Protein AF-A0A8I2YJN4-F1 (afdb_monomer_lite)

Foldseek 3Di:
DDPDPPDPDPAQDPDPVPVVSVCQVPNDDLVCPCVVPVFDQQARFDKDFPDVVVQQVVWDDPDPLDQKTKDFDKQFQQFAEDEDAGGDHPHQADPPPGAWHWHDDDHPDPGIMITGNDRPRIHGDDMDMDGDDRDDPPPVVVVVVVVVPDDDDD

Secondary structure (DSSP, 8-state):
----------S----TT-HHHHHHHH---GGGTTSS-S--TTSSSEEE-S-HHHHHTT---SSTT--EEEEEEEEE---SEEEE-S--TT-SSPPTT-SEEEEPSSSS-SS-EEEE-SGGGEEEEEEEEEEPPPPP---HHHHHHHHTTS----

pLDDT: mean 87.49, std 14.01, range [36.78, 98.5]

Structure (mmCIF, N/CA/C/O backbone):
data_AF-A0A8I2YJN4-F1
#
_entry.id   AF-A0A8I2YJN4-F1
#
loop_
_atom_site.group_PDB
_atom_site.id
_atom_site.type_symbol
_atom_site.label_atom_id
_atom_site.label_alt_id
_atom_site.label_comp_id
_atom_site.label_asym_id
_atom_site.label_entity_id
_atom_site.label_seq_id
_atom_site.pdbx_PDB_ins_code
_atom_site.Cartn_x
_atom_site.Cartn_y
_atom_site.Cartn_z
_atom_site.occupancy
_atom_site.B_iso_or_equiv
_atom_site.auth_seq_id
_atom_site.auth_comp_id
_atom_site.auth_asym_id
_atom_site.auth_atom_id
_atom_site.pdbx_PDB_model_num
ATOM 1 N N . MET A 1 1 ? 0.921 -16.199 30.191 1.00 36.78 1 MET A N 1
ATOM 2 C CA . MET A 1 1 ? -0.024 -15.055 30.135 1.00 36.78 1 MET A CA 1
ATOM 3 C C . MET A 1 1 ? -1.193 -15.421 29.229 1.00 36.78 1 MET A C 1
ATOM 5 O O . MET A 1 1 ? -0.933 -15.746 28.078 1.00 36.78 1 MET A O 1
ATOM 9 N N . PRO A 1 2 ? -2.455 -15.402 29.685 1.00 37.19 2 PRO A N 1
ATOM 10 C CA . PRO A 1 2 ? -3.572 -15.683 28.796 1.00 37.19 2 PRO A CA 1
ATOM 11 C C . PRO A 1 2 ? -3.833 -14.456 27.916 1.00 37.19 2 PRO A C 1
ATOM 13 O O . PRO A 1 2 ? -4.116 -13.367 28.421 1.00 37.19 2 PRO A O 1
ATOM 16 N N . ILE A 1 3 ? -3.749 -14.636 26.598 1.00 46.56 3 ILE A N 1
ATOM 17 C CA . ILE A 1 3 ? -4.204 -13.661 25.604 1.00 46.56 3 ILE A CA 1
ATOM 18 C C . ILE A 1 3 ? -5.723 -13.534 25.780 1.00 46.56 3 ILE A C 1
ATOM 20 O O . ILE A 1 3 ? -6.504 -14.320 25.245 1.00 46.56 3 ILE A O 1
ATOM 24 N N . ARG A 1 4 ? -6.172 -12.578 26.599 1.00 48.31 4 ARG A N 1
ATOM 25 C CA . ARG A 1 4 ? -7.597 -12.241 26.682 1.00 48.31 4 ARG A CA 1
ATOM 26 C C . ARG A 1 4 ? -8.012 -11.722 25.305 1.00 48.31 4 ARG A C 1
ATOM 28 O O . ARG A 1 4 ? -7.450 -10.735 24.842 1.00 48.31 4 ARG A O 1
ATOM 35 N N . ARG A 1 5 ? -8.965 -12.397 24.651 1.00 49.91 5 ARG A N 1
ATOM 36 C CA . ARG A 1 5 ? -9.507 -12.026 23.331 1.00 49.91 5 ARG A CA 1
ATOM 37 C C . ARG A 1 5 ? -9.981 -10.567 23.342 1.00 49.91 5 ARG A C 1
ATOM 39 O O . ARG A 1 5 ? -11.059 -10.269 23.846 1.00 49.91 5 ARG A O 1
ATOM 46 N N . VAL A 1 6 ? -9.164 -9.671 22.788 1.00 56.00 6 VAL A N 1
ATOM 47 C CA . VAL A 1 6 ? -9.513 -8.261 22.528 1.00 56.00 6 VAL A CA 1
ATOM 48 C C . VAL A 1 6 ? -10.493 -8.164 21.352 1.00 56.00 6 VAL A C 1
ATOM 50 O O . VAL A 1 6 ? -11.324 -7.264 21.296 1.00 56.00 6 VAL A O 1
ATOM 53 N N . ILE A 1 7 ? -10.459 -9.142 20.445 1.00 58.19 7 ILE A N 1
ATOM 54 C CA . ILE A 1 7 ? -11.282 -9.165 19.241 1.00 58.19 7 ILE A CA 1
ATOM 55 C C . ILE A 1 7 ? -12.639 -9.808 19.562 1.00 58.19 7 ILE A C 1
ATOM 57 O O . ILE A 1 7 ? -12.735 -11.018 19.778 1.00 58.19 7 ILE A O 1
ATOM 61 N N . ARG A 1 8 ? -13.698 -8.990 19.604 1.00 63.25 8 ARG A N 1
ATOM 62 C CA . ARG A 1 8 ? -15.089 -9.472 19.717 1.00 63.25 8 ARG A CA 1
ATOM 63 C C . ARG A 1 8 ? -15.656 -9.958 18.380 1.00 63.25 8 ARG A C 1
ATOM 65 O O . ARG A 1 8 ? -16.542 -10.807 18.379 1.00 63.25 8 ARG A O 1
ATOM 72 N N . GLN A 1 9 ? -15.133 -9.458 17.264 1.00 64.06 9 GLN A N 1
ATOM 73 C CA . GLN A 1 9 ? -15.622 -9.763 15.924 1.00 64.06 9 GLN A CA 1
ATOM 74 C C . GLN A 1 9 ? -14.872 -10.952 15.313 1.00 64.06 9 GLN A C 1
ATOM 76 O O . GLN A 1 9 ? -13.682 -10.869 15.035 1.00 64.06 9 GLN A O 1
ATOM 81 N N . ARG A 1 10 ? -15.569 -12.081 15.139 1.00 71.00 10 ARG A N 1
ATOM 82 C CA . ARG A 1 10 ? -14.978 -13.328 14.615 1.00 71.00 10 ARG A CA 1
ATOM 83 C C . ARG A 1 10 ? -15.035 -13.452 13.090 1.00 71.00 10 ARG A C 1
ATOM 85 O O . ARG A 1 10 ? -14.330 -14.294 12.551 1.00 71.00 10 ARG A O 1
ATOM 92 N N . ALA A 1 11 ? -15.852 -12.638 12.425 1.00 85.12 11 ALA A N 1
ATOM 93 C CA . ALA A 1 11 ? -16.031 -12.639 10.976 1.00 85.12 11 ALA A CA 1
ATOM 94 C C . ALA A 1 11 ? -15.998 -11.201 10.424 1.00 85.12 11 ALA A C 1
ATOM 96 O O . ALA A 1 11 ? -16.406 -10.277 11.143 1.00 85.12 11 ALA A O 1
ATOM 97 N N . PRO A 1 12 ? -15.534 -10.994 9.177 1.00 90.88 12 PRO A N 1
ATOM 98 C CA . PRO A 1 12 ? -15.636 -9.702 8.499 1.00 90.88 12 PRO A CA 1
ATOM 99 C C . PRO A 1 12 ? -17.081 -9.181 8.509 1.00 90.88 12 PRO A C 1
ATOM 101 O O . PRO A 1 12 ? -18.018 -9.970 8.427 1.00 90.88 12 PRO A O 1
ATOM 104 N N . CYS A 1 13 ? -17.274 -7.867 8.635 1.00 91.94 13 CYS A N 1
ATOM 105 C CA . CYS A 1 13 ? -18.593 -7.259 8.430 1.00 91.94 13 CYS A CA 1
ATOM 106 C C . CYS A 1 13 ? -18.923 -7.128 6.936 1.00 91.94 13 CYS A C 1
ATOM 108 O O . CYS A 1 13 ? -18.034 -7.188 6.084 1.00 91.94 13 CYS A O 1
ATOM 110 N N . ASP A 1 14 ? -20.195 -6.866 6.633 1.00 92.75 14 ASP A N 1
ATOM 111 C CA . ASP A 1 14 ? -20.677 -6.688 5.260 1.00 92.75 14 ASP A CA 1
ATOM 112 C C . ASP A 1 14 ? -20.671 -5.238 4.761 1.00 92.75 14 ASP A C 1
ATOM 114 O O . ASP A 1 14 ? -20.997 -4.990 3.601 1.00 92.75 14 ASP A O 1
ATOM 118 N N . LEU A 1 15 ? -20.246 -4.284 5.596 1.00 92.50 15 LEU A N 1
ATOM 119 C CA . LEU A 1 15 ? -20.143 -2.875 5.214 1.00 92.50 15 LEU A CA 1
ATOM 120 C C . LEU A 1 15 ? -19.094 -2.697 4.112 1.00 92.50 15 LEU A C 1
ATOM 122 O O . LEU A 1 15 ? -17.932 -3.075 4.280 1.00 92.50 15 LEU A O 1
ATOM 126 N N . LYS A 1 16 ? -19.492 -2.085 2.993 1.00 90.56 16 LYS A N 1
ATOM 127 C CA . LYS A 1 16 ? -18.616 -1.875 1.828 1.00 90.56 16 LYS A CA 1
ATOM 128 C C . LYS A 1 16 ? -17.510 -0.862 2.126 1.00 90.56 16 LYS A C 1
ATOM 130 O O . LYS A 1 16 ? -16.404 -0.975 1.602 1.00 90.56 16 LYS A O 1
ATOM 135 N N . GLU A 1 17 ? -17.804 0.079 3.012 1.00 91.19 17 GLU A N 1
ATOM 136 C CA . GLU A 1 17 ? -16.925 1.135 3.504 1.00 91.19 17 GLU A CA 1
ATOM 137 C C . GLU A 1 17 ? -15.852 0.586 4.458 1.00 91.19 17 GLU A C 1
ATOM 139 O O . GLU A 1 17 ? -14.842 1.240 4.715 1.00 91.19 17 GLU A O 1
ATOM 144 N N . CYS A 1 18 ? -16.026 -0.635 4.983 1.00 92.94 18 CYS A N 1
ATOM 145 C CA . CYS A 1 18 ? -15.025 -1.275 5.827 1.00 92.94 18 CYS A CA 1
ATOM 146 C C . CYS A 1 18 ? -13.942 -1.942 4.970 1.00 92.94 18 CYS A C 1
ATOM 148 O O . CYS A 1 18 ? -13.955 -3.154 4.749 1.00 92.94 18 CYS A O 1
ATOM 150 N N . TYR A 1 19 ? -12.962 -1.155 4.520 1.00 93.69 19 TYR A N 1
ATOM 151 C CA . TYR A 1 19 ? -11.881 -1.651 3.660 1.00 93.69 19 TYR A CA 1
ATOM 152 C C . TYR A 1 19 ? -11.097 -2.815 4.265 1.00 93.69 19 TYR A C 1
ATOM 154 O O . TYR A 1 19 ? -10.738 -3.731 3.537 1.00 93.69 19 TYR A O 1
ATOM 162 N N . LEU A 1 20 ? -10.901 -2.846 5.587 1.00 94.62 20 LEU A N 1
ATOM 163 C CA . LEU A 1 20 ? -10.289 -3.994 6.262 1.00 94.62 20 LEU A CA 1
ATOM 164 C C . LEU A 1 20 ? -11.082 -5.287 6.016 1.00 94.62 20 LEU A C 1
ATOM 166 O O . LEU A 1 20 ? -10.506 -6.294 5.615 1.00 94.62 20 LEU A O 1
ATOM 170 N N . CYS A 1 21 ? -12.397 -5.268 6.250 1.00 94.69 21 CYS A N 1
ATOM 171 C CA . CYS A 1 21 ? -13.244 -6.448 6.064 1.00 94.69 21 CYS A CA 1
ATOM 172 C C . CYS A 1 21 ? -13.363 -6.826 4.585 1.00 94.69 21 CYS A C 1
ATOM 174 O O . CYS A 1 21 ? -13.338 -8.012 4.262 1.00 94.69 21 CYS A O 1
ATOM 176 N N . SER A 1 22 ? -13.426 -5.836 3.693 1.00 94.81 22 SER A N 1
ATOM 177 C CA . SER A 1 22 ? -13.386 -6.055 2.246 1.00 94.81 22 SER A CA 1
ATOM 178 C C . SER A 1 22 ? -12.083 -6.737 1.822 1.00 94.81 22 SER A C 1
ATOM 180 O O . SER A 1 22 ? -12.148 -7.782 1.189 1.00 94.81 22 SER A O 1
ATOM 182 N N . ILE A 1 23 ? -10.916 -6.250 2.260 1.00 96.06 23 ILE A N 1
ATOM 183 C CA . ILE A 1 23 ? -9.614 -6.862 1.946 1.00 96.06 23 ILE A CA 1
ATOM 184 C C . ILE A 1 23 ? -9.507 -8.281 2.516 1.00 96.06 23 ILE A C 1
ATOM 186 O O . ILE A 1 23 ? -9.024 -9.182 1.841 1.00 96.06 23 ILE A O 1
ATOM 190 N N . VAL A 1 24 ? -9.976 -8.520 3.744 1.00 95.31 24 VAL A N 1
ATOM 191 C CA . VAL A 1 24 ? -9.959 -9.872 4.331 1.00 95.31 24 VAL A CA 1
ATOM 192 C C . VAL A 1 24 ? -10.866 -10.835 3.556 1.00 95.31 24 VAL A C 1
ATOM 194 O O . VAL A 1 24 ? -10.540 -12.013 3.439 1.00 95.31 24 VAL A O 1
ATOM 197 N N . ARG A 1 25 ? -11.991 -10.353 3.017 1.00 94.31 25 ARG A N 1
ATOM 198 C CA . ARG A 1 25 ? -12.960 -11.172 2.277 1.00 94.31 25 ARG A CA 1
ATOM 199 C C . ARG A 1 25 ? -12.557 -11.422 0.823 1.00 94.31 25 ARG A C 1
ATOM 201 O O . ARG A 1 25 ? -12.752 -12.531 0.342 1.00 94.31 25 ARG A O 1
ATOM 208 N N . SER A 1 26 ? -12.053 -10.407 0.125 1.00 94.56 26 SER A N 1
ATOM 209 C CA . SER A 1 26 ? -11.832 -10.440 -1.329 1.00 94.56 26 SER A CA 1
ATOM 210 C C . SER A 1 26 ? -10.399 -10.122 -1.763 1.00 94.56 26 SER A C 1
ATOM 212 O O . SER A 1 26 ? -10.163 -9.953 -2.953 1.00 94.56 26 SER A O 1
ATOM 214 N N . SER A 1 27 ? -9.443 -10.055 -0.832 1.00 96.06 27 SER A N 1
ATOM 215 C CA . SER A 1 27 ? -8.067 -9.592 -1.072 1.00 96.06 27 SER A CA 1
ATOM 216 C C . SER A 1 27 ? -7.976 -8.109 -1.478 1.00 96.06 27 SER A C 1
ATOM 218 O O . SER A 1 27 ? -8.958 -7.361 -1.449 1.00 96.06 27 SER A O 1
ATOM 220 N N . PHE A 1 28 ? -6.758 -7.668 -1.793 1.00 96.88 28 PHE A N 1
ATOM 221 C CA . PHE A 1 28 ? -6.484 -6.366 -2.397 1.00 96.88 28 PHE A CA 1
ATOM 222 C C . PHE A 1 28 ? -6.923 -6.346 -3.864 1.00 96.88 28 PHE A C 1
ATOM 224 O O . PHE A 1 28 ? -6.911 -7.370 -4.542 1.00 96.88 28 PHE A O 1
ATOM 231 N N . ASP A 1 29 ? -7.271 -5.157 -4.347 1.00 96.25 29 ASP A N 1
ATOM 232 C CA . ASP A 1 29 ? -7.685 -4.919 -5.727 1.00 96.25 29 ASP A CA 1
ATOM 233 C C . ASP A 1 29 ? -7.021 -3.634 -6.230 1.00 96.25 29 ASP A C 1
ATOM 235 O O . ASP A 1 29 ? -7.216 -2.560 -5.650 1.00 96.25 29 ASP A O 1
ATOM 239 N N . VAL A 1 30 ? -6.228 -3.744 -7.296 1.00 96.31 30 VAL A N 1
ATOM 240 C CA . VAL A 1 30 ? -5.523 -2.642 -7.961 1.00 96.31 30 VAL A CA 1
ATOM 241 C C . VAL A 1 30 ? -6.502 -1.527 -8.319 1.00 96.31 30 VAL A C 1
ATOM 243 O O . VAL A 1 30 ? -6.182 -0.363 -8.090 1.00 96.31 30 VAL A O 1
ATOM 246 N N . ASN A 1 31 ? -7.737 -1.855 -8.719 1.00 95.00 31 ASN A N 1
ATOM 247 C CA . ASN A 1 31 ? -8.761 -0.864 -9.071 1.00 95.00 31 ASN A CA 1
ATOM 248 C C . ASN A 1 31 ? -9.177 0.036 -7.892 1.00 95.00 31 ASN A C 1
ATOM 250 O O . ASN A 1 31 ? -9.775 1.094 -8.090 1.00 95.00 31 ASN A O 1
ATOM 254 N N . LYS A 1 32 ? -8.864 -0.348 -6.646 1.00 93.81 32 LYS A N 1
ATOM 255 C CA . LYS A 1 32 ? -9.086 0.482 -5.449 1.00 93.81 32 LYS A CA 1
ATOM 256 C C . LYS A 1 32 ? -7.948 1.469 -5.186 1.00 93.81 32 LYS A C 1
ATOM 258 O O . LYS A 1 32 ? -8.073 2.329 -4.310 1.00 93.81 32 LYS A O 1
ATOM 263 N N . CYS A 1 33 ? -6.846 1.390 -5.930 1.00 94.69 33 CYS A N 1
ATOM 264 C CA . CYS A 1 33 ? -5.725 2.304 -5.781 1.00 94.69 33 CYS A CA 1
ATOM 265 C C . CYS A 1 33 ? -6.130 3.736 -6.152 1.00 94.69 33 CYS A C 1
ATOM 267 O O . CYS A 1 33 ? -6.531 4.038 -7.279 1.00 94.69 33 CYS A O 1
ATOM 269 N N . GLY A 1 34 ? -5.976 4.643 -5.193 1.00 90.44 34 GLY A N 1
ATOM 270 C CA . GLY A 1 34 ? -6.394 6.034 -5.327 1.00 90.44 34 GLY A CA 1
ATOM 271 C C . GLY A 1 34 ? -7.703 6.385 -4.624 1.00 90.44 34 GLY A C 1
ATOM 272 O O . GLY A 1 34 ? -8.044 7.559 -4.569 1.00 90.44 34 GLY A O 1
ATOM 273 N N . ALA A 1 35 ? -8.430 5.405 -4.070 1.00 88.06 35 ALA A N 1
ATOM 274 C CA . ALA A 1 35 ? -9.743 5.648 -3.464 1.00 88.06 35 ALA A CA 1
ATOM 275 C C . ALA A 1 35 ? -9.691 6.553 -2.217 1.00 88.06 35 ALA A C 1
ATOM 277 O O . ALA A 1 35 ? -10.636 7.292 -1.964 1.00 88.06 35 ALA A O 1
ATOM 278 N N . LYS A 1 36 ? -8.598 6.498 -1.439 1.00 82.56 36 LYS A N 1
ATOM 279 C CA . LYS A 1 36 ? -8.369 7.382 -0.277 1.00 82.56 36 LYS A CA 1
ATOM 280 C C . LYS A 1 36 ? -7.565 8.631 -0.651 1.00 82.56 36 LYS A C 1
ATOM 282 O O . LYS A 1 36 ? -7.949 9.732 -0.284 1.00 82.56 36 LYS A O 1
ATOM 287 N N . ASN A 1 37 ? -6.462 8.447 -1.379 1.00 84.56 37 ASN A N 1
ATOM 288 C CA . ASN A 1 37 ? -5.541 9.511 -1.780 1.00 84.56 37 ASN A CA 1
ATOM 289 C C . ASN A 1 37 ? -5.378 9.474 -3.300 1.00 84.56 37 ASN A C 1
ATOM 291 O O . ASN A 1 37 ? -4.915 8.466 -3.823 1.00 84.56 37 ASN A O 1
ATOM 295 N N . SER A 1 38 ? -5.714 10.556 -4.002 1.00 89.50 38 SER A N 1
ATOM 296 C CA . SER A 1 38 ? -5.627 10.608 -5.470 1.00 89.50 38 SER A CA 1
ATOM 297 C C . SER A 1 38 ? -4.190 10.530 -5.994 1.00 89.50 38 SER A C 1
ATOM 299 O O . SER A 1 38 ? -3.967 9.998 -7.081 1.00 89.50 38 SER A O 1
ATOM 301 N N . PHE A 1 39 ? -3.217 11.022 -5.222 1.00 91.75 39 PHE A N 1
ATOM 302 C CA . PHE A 1 39 ? -1.803 10.973 -5.579 1.00 91.75 39 PHE A CA 1
ATOM 303 C C . PHE A 1 39 ? -1.232 9.559 -5.422 1.00 91.75 39 PHE A C 1
ATOM 305 O O . PHE A 1 39 ? -1.282 8.966 -4.342 1.00 91.75 39 PHE A O 1
ATOM 312 N N . LYS A 1 40 ? -0.644 9.044 -6.506 1.00 92.94 40 LYS A N 1
ATOM 313 C CA . LYS A 1 40 ? -0.049 7.707 -6.593 1.00 92.94 40 LYS A CA 1
ATOM 314 C C . LYS A 1 40 ? 1.396 7.867 -7.033 1.00 92.94 40 LYS A C 1
ATOM 316 O O . LYS A 1 40 ? 1.648 8.276 -8.159 1.00 92.94 40 LYS A O 1
ATOM 321 N N . ARG A 1 41 ? 2.353 7.577 -6.156 1.00 94.19 41 ARG A N 1
ATOM 322 C CA . ARG A 1 41 ? 3.767 7.878 -6.414 1.00 94.19 41 ARG A CA 1
ATOM 323 C C . ARG A 1 41 ? 4.347 7.126 -7.609 1.00 94.19 41 ARG A C 1
ATOM 325 O O . ARG A 1 41 ? 5.106 7.704 -8.376 1.00 94.19 41 ARG A O 1
ATOM 332 N N . PHE A 1 42 ? 3.990 5.860 -7.756 1.00 96.94 42 PHE A N 1
ATOM 333 C CA . PHE A 1 42 ? 4.437 4.967 -8.824 1.00 96.94 42 PHE A CA 1
ATOM 334 C C . PHE A 1 42 ? 3.235 4.443 -9.621 1.00 96.94 42 PHE A C 1
ATOM 336 O O . PHE A 1 42 ? 3.198 3.284 -10.028 1.00 96.94 42 PHE A O 1
ATOM 343 N N . GLY A 1 43 ? 2.222 5.297 -9.787 1.00 96.19 43 GLY A N 1
ATOM 344 C CA . GLY A 1 43 ? 1.015 5.005 -10.547 1.00 96.19 43 GLY A CA 1
ATOM 345 C C . GLY A 1 43 ? 0.096 3.948 -9.940 1.00 96.19 43 GLY A C 1
ATOM 346 O O . GLY A 1 43 ? 0.037 3.775 -8.717 1.00 96.19 43 GLY A O 1
ATOM 347 N N . HIS A 1 44 ? -0.727 3.322 -10.778 1.00 95.62 44 HIS A N 1
ATOM 348 C CA . HIS A 1 44 ? -1.888 2.554 -10.326 1.00 95.62 44 HIS A CA 1
ATOM 349 C C . HIS A 1 44 ? -1.526 1.108 -9.965 1.00 95.62 44 HIS A C 1
ATOM 351 O O . HIS A 1 44 ? -1.537 0.228 -10.814 1.00 95.62 44 HIS A O 1
ATOM 357 N N . GLY A 1 45 ? -1.227 0.868 -8.687 1.00 96.88 45 GLY A N 1
ATOM 358 C CA . GLY A 1 45 ? -0.871 -0.457 -8.173 1.00 96.88 45 GLY A CA 1
ATOM 359 C C . GLY A 1 45 ? -1.211 -0.647 -6.695 1.00 96.88 45 GLY A C 1
ATOM 360 O O . GLY A 1 45 ? -1.749 0.251 -6.041 1.00 96.88 45 GLY A O 1
ATOM 361 N N . ILE A 1 46 ? -0.886 -1.819 -6.156 1.00 97.62 46 ILE A N 1
ATOM 362 C CA . ILE A 1 46 ? -0.997 -2.136 -4.730 1.00 97.62 46 ILE A CA 1
ATOM 363 C C . ILE A 1 46 ? 0.315 -1.754 -4.046 1.00 97.62 46 ILE A C 1
ATOM 365 O O . ILE A 1 46 ? 1.373 -2.299 -4.362 1.00 97.62 46 ILE A O 1
ATOM 369 N N . TYR A 1 47 ? 0.224 -0.822 -3.098 1.00 97.25 47 TYR A N 1
ATOM 370 C CA . TYR A 1 47 ? 1.354 -0.299 -2.335 1.00 97.25 47 TYR A CA 1
ATOM 371 C C . TYR A 1 47 ? 1.495 -1.060 -1.020 1.00 97.25 47 TYR A C 1
ATOM 373 O O . TYR A 1 47 ? 0.539 -1.189 -0.255 1.00 97.25 47 TYR A O 1
ATOM 381 N N . THR A 1 48 ? 2.709 -1.517 -0.740 1.00 97.44 48 THR A N 1
ATOM 382 C CA . THR A 1 48 ? 3.101 -2.112 0.540 1.00 97.44 48 THR A CA 1
ATOM 383 C C . THR A 1 48 ? 4.392 -1.464 1.037 1.00 97.44 48 THR A C 1
ATOM 385 O O . THR A 1 48 ? 5.091 -0.787 0.282 1.00 97.44 48 THR A O 1
ATOM 388 N N . SER A 1 49 ? 4.710 -1.630 2.318 1.00 96.50 49 SER A N 1
ATOM 389 C CA . SER A 1 49 ? 5.956 -1.129 2.897 1.00 96.50 49 SER A CA 1
ATOM 390 C C . SER A 1 49 ? 6.444 -2.081 3.983 1.00 96.50 49 SER A C 1
ATOM 392 O O . SER A 1 49 ? 5.645 -2.649 4.729 1.00 96.50 49 SER A O 1
ATOM 394 N N . SER A 1 50 ? 7.763 -2.229 4.082 1.00 94.12 50 SER A N 1
ATOM 395 C CA . SER A 1 50 ? 8.448 -2.868 5.210 1.00 94.12 50 SER A CA 1
ATOM 396 C C . SER A 1 50 ? 8.398 -2.000 6.478 1.00 94.12 50 SER A C 1
ATOM 398 O O . SER A 1 50 ? 8.595 -2.499 7.585 1.00 94.12 50 SER A O 1
ATOM 400 N N . CYS A 1 51 ? 8.099 -0.705 6.334 1.00 94.88 51 CYS A N 1
ATOM 401 C CA . CYS A 1 51 ? 8.034 0.259 7.419 1.00 94.88 51 CYS A CA 1
ATOM 402 C C . CYS A 1 51 ? 6.601 0.375 7.964 1.00 94.88 51 CYS A C 1
ATOM 404 O O . CYS A 1 51 ? 5.687 0.893 7.311 1.00 94.88 51 CYS A O 1
ATOM 406 N N . SER A 1 52 ? 6.390 -0.092 9.195 1.00 95.12 52 SER A N 1
ATOM 407 C CA . SER A 1 52 ? 5.070 -0.079 9.833 1.00 95.12 52 SER A CA 1
ATOM 408 C C . SER A 1 52 ? 4.549 1.339 10.079 1.00 95.12 52 SER A C 1
ATOM 410 O O . SER A 1 52 ? 3.373 1.587 9.832 1.00 95.12 52 SER A O 1
ATOM 412 N N . SER A 1 53 ? 5.399 2.293 10.477 1.00 94.31 53 SER A N 1
ATOM 413 C CA . SER A 1 53 ? 4.988 3.693 10.674 1.00 94.31 53 SER A CA 1
ATOM 414 C C . SER A 1 53 ? 4.481 4.335 9.384 1.00 94.31 53 SER A C 1
ATOM 416 O O . SER A 1 53 ? 3.514 5.083 9.417 1.00 94.31 53 SER A O 1
ATOM 418 N N . LYS A 1 54 ? 5.054 3.977 8.227 1.00 92.94 54 LYS A N 1
ATOM 419 C CA . LYS A 1 54 ? 4.543 4.427 6.927 1.00 92.94 54 LYS A CA 1
ATOM 420 C C . LYS A 1 54 ? 3.161 3.850 6.620 1.00 92.94 54 LYS A C 1
ATOM 422 O O . LYS A 1 54 ? 2.292 4.546 6.101 1.00 92.94 54 LYS A O 1
ATOM 427 N N . SER A 1 55 ? 2.954 2.571 6.926 1.00 95.38 55 SER A N 1
ATOM 428 C CA . SER A 1 55 ? 1.656 1.914 6.732 1.00 95.38 55 SER A CA 1
ATOM 429 C C . SER A 1 55 ? 0.591 2.439 7.709 1.00 95.38 55 SER A C 1
ATOM 431 O O . SER A 1 55 ? -0.591 2.481 7.369 1.00 95.38 55 SER A O 1
ATOM 433 N N . ASP A 1 56 ? 1.000 2.876 8.904 1.00 95.00 56 ASP A N 1
ATOM 434 C CA . ASP A 1 56 ? 0.131 3.447 9.939 1.00 95.00 56 ASP A CA 1
ATOM 435 C C . ASP A 1 56 ? -0.594 4.722 9.471 1.00 95.00 56 ASP A C 1
ATOM 437 O O . ASP A 1 56 ? -1.786 4.875 9.757 1.00 95.00 56 ASP A O 1
ATOM 441 N N . ASP A 1 57 ? 0.066 5.570 8.671 1.00 93.19 57 ASP A N 1
ATOM 442 C CA . ASP A 1 57 ? -0.513 6.789 8.072 1.00 93.19 57 ASP A CA 1
ATOM 443 C C . ASP A 1 57 ? -1.781 6.506 7.240 1.00 93.19 57 ASP A C 1
ATOM 445 O O . ASP A 1 57 ? -2.642 7.369 7.036 1.00 93.19 57 ASP A O 1
ATOM 449 N N . TYR A 1 58 ? -1.929 5.272 6.747 1.00 92.88 58 TYR A N 1
ATOM 450 C CA . TYR A 1 58 ? -3.056 4.871 5.911 1.00 92.88 58 TYR A CA 1
ATOM 451 C C . TYR A 1 58 ? -4.250 4.326 6.695 1.00 92.88 58 TYR A C 1
ATOM 453 O O . TYR A 1 58 ? -5.324 4.181 6.100 1.00 92.88 58 TYR A O 1
ATOM 461 N N . VAL A 1 59 ? -4.135 4.120 8.011 1.00 92.94 59 VAL A N 1
ATOM 462 C CA . VAL A 1 59 ? -5.265 3.703 8.855 1.00 92.94 59 VAL A CA 1
ATOM 463 C C . VAL A 1 59 ? -6.412 4.718 8.750 1.00 92.94 59 VAL A C 1
ATOM 465 O O . VAL A 1 59 ? -6.209 5.930 8.669 1.00 92.94 59 VAL A O 1
ATOM 468 N N . CYS A 1 60 ? -7.645 4.219 8.699 1.00 90.56 60 CYS A N 1
ATOM 469 C CA . CYS A 1 60 ? -8.853 5.035 8.701 1.00 90.56 60 CYS A CA 1
ATOM 470 C C . CYS A 1 60 ? -9.943 4.290 9.470 1.00 90.56 60 CYS A C 1
ATOM 472 O O . CYS A 1 60 ? -10.452 3.268 9.007 1.00 90.56 60 CYS A O 1
ATOM 474 N N . ASN A 1 61 ? -10.264 4.780 10.664 1.00 90.81 61 ASN A N 1
ATOM 475 C CA . ASN A 1 61 ? -11.347 4.234 11.466 1.00 90.81 61 ASN A CA 1
ATOM 476 C C . ASN A 1 61 ? -12.667 4.892 11.047 1.00 90.81 61 ASN A C 1
ATOM 478 O O . ASN A 1 61 ? -12.768 6.112 11.040 1.00 90.81 61 ASN A O 1
ATOM 482 N N . LEU A 1 62 ? -13.686 4.081 10.738 1.00 87.81 62 LEU A N 1
ATOM 483 C CA . LEU A 1 62 ? -15.026 4.578 10.386 1.00 87.81 62 LEU A CA 1
ATOM 484 C C . LEU A 1 62 ? -15.767 5.208 11.575 1.00 87.81 62 LEU A C 1
ATOM 486 O O . LEU A 1 62 ? -16.685 5.994 11.382 1.00 87.81 62 LEU A O 1
ATOM 490 N N . SER A 1 63 ? -15.405 4.830 12.805 1.00 87.25 63 SER A N 1
ATOM 491 C CA . SER A 1 63 ? -15.990 5.378 14.027 1.00 87.25 63 SER A CA 1
ATOM 492 C C . SER A 1 63 ? -14.942 6.150 14.810 1.00 87.25 63 SER A C 1
ATOM 494 O O . SER A 1 63 ? -13.873 5.618 15.103 1.00 87.25 63 SER A O 1
ATOM 496 N N . GLU A 1 64 ? -15.298 7.355 15.242 1.00 84.50 64 GLU A N 1
ATOM 497 C CA . GLU A 1 64 ? -14.490 8.182 16.147 1.00 84.50 64 GLU A CA 1
ATOM 498 C C . GLU A 1 64 ? -14.242 7.502 17.504 1.00 84.50 64 GLU A C 1
ATOM 500 O O . GLU A 1 64 ? -13.235 7.742 18.162 1.00 84.50 64 GLU A O 1
ATOM 505 N N . ASN A 1 65 ? -15.127 6.583 17.903 1.00 83.94 65 ASN A N 1
ATOM 506 C CA . ASN A 1 65 ? -14.998 5.825 19.148 1.00 83.94 65 ASN A CA 1
ATOM 507 C C . ASN A 1 65 ? -14.030 4.632 19.038 1.00 83.94 65 ASN A C 1
ATOM 509 O O . ASN A 1 65 ? -13.791 3.935 20.029 1.00 83.94 65 ASN A O 1
ATOM 513 N N . ALA A 1 66 ? -13.494 4.342 17.848 1.00 85.31 66 ALA A N 1
ATOM 514 C CA . ALA A 1 66 ? -12.553 3.248 17.657 1.00 85.31 66 ALA A CA 1
ATOM 515 C C . ALA A 1 66 ? -11.151 3.652 18.144 1.00 85.31 66 ALA A C 1
ATOM 517 O O . ALA A 1 66 ? -10.423 4.369 17.463 1.00 85.31 66 ALA A O 1
ATOM 518 N N . SER A 1 67 ? -10.758 3.143 19.316 1.00 87.56 67 SER A N 1
ATOM 519 C CA . SER A 1 67 ? -9.438 3.402 19.917 1.00 87.56 67 SER A CA 1
ATOM 520 C C . SER A 1 67 ? -8.328 2.472 19.419 1.00 87.56 67 SER A C 1
ATOM 522 O O . SER A 1 67 ? -7.155 2.688 19.715 1.00 87.56 67 SER A O 1
ATOM 524 N N . LEU A 1 68 ? -8.696 1.406 18.707 1.00 90.69 68 LEU A N 1
ATOM 525 C CA . LEU A 1 68 ? -7.760 0.429 18.165 1.00 90.69 68 LEU A CA 1
ATOM 526 C C . LEU A 1 68 ? -7.527 0.693 16.681 1.00 90.69 68 LEU A C 1
ATOM 528 O O . LEU A 1 68 ? -8.426 1.117 15.954 1.00 90.69 68 LEU A O 1
ATOM 532 N N . ARG A 1 69 ? -6.311 0.397 16.24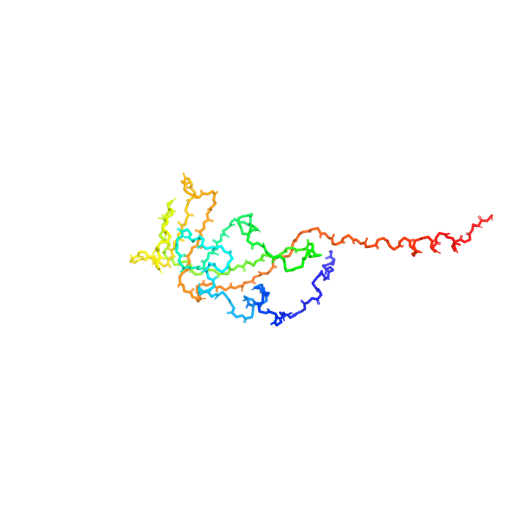4 1.00 93.56 69 ARG A N 1
ATOM 533 C CA . ARG A 1 69 ? -5.852 0.455 14.860 1.00 93.56 69 ARG A CA 1
ATOM 534 C C . ARG A 1 69 ? -5.522 -0.957 14.403 1.00 93.56 69 ARG A C 1
ATOM 536 O O . ARG A 1 69 ? -5.190 -1.824 15.219 1.00 93.56 69 ARG A O 1
ATOM 543 N N . VAL A 1 70 ? -5.644 -1.194 13.102 1.00 94.25 70 VAL A N 1
ATOM 544 C CA . VAL A 1 70 ? -5.369 -2.500 12.502 1.00 94.25 70 VAL A CA 1
ATOM 545 C C . VAL A 1 70 ? -4.457 -2.324 11.302 1.00 94.25 70 VAL A C 1
ATOM 547 O O . VAL A 1 70 ? -4.734 -1.507 10.428 1.00 94.25 70 VAL A O 1
ATOM 550 N N . MET A 1 71 ? -3.397 -3.124 11.254 1.00 96.75 71 MET A N 1
ATOM 551 C CA . MET A 1 71 ? -2.483 -3.226 10.120 1.00 96.75 71 MET A CA 1
ATOM 552 C C . MET A 1 71 ? -2.501 -4.654 9.579 1.00 96.75 71 MET A C 1
ATOM 554 O O . MET A 1 71 ? -2.570 -5.617 10.348 1.00 96.75 71 MET A O 1
ATOM 558 N N . ILE A 1 72 ? -2.449 -4.789 8.255 1.00 97.50 72 ILE A N 1
ATOM 559 C CA . ILE A 1 72 ? -2.432 -6.081 7.569 1.00 97.50 72 ILE A CA 1
ATOM 560 C C . ILE A 1 72 ? -0.990 -6.396 7.184 1.00 97.50 72 ILE A C 1
ATOM 562 O O . ILE A 1 72 ? -0.378 -5.662 6.411 1.00 97.50 72 ILE A O 1
ATOM 566 N N . ILE A 1 73 ? -0.460 -7.507 7.687 1.00 97.81 73 ILE A N 1
ATOM 567 C CA . ILE A 1 73 ? 0.795 -8.065 7.187 1.00 97.81 73 ILE A CA 1
ATOM 568 C C . ILE A 1 73 ? 0.463 -8.956 6.002 1.00 97.81 73 ILE A C 1
ATOM 570 O O . ILE A 1 73 ? -0.374 -9.857 6.109 1.00 97.81 73 ILE A O 1
ATOM 574 N N . CYS A 1 74 ? 1.128 -8.704 4.882 1.00 98.25 74 CYS A N 1
ATOM 575 C CA . CYS A 1 74 ? 0.868 -9.380 3.621 1.00 98.25 74 CYS A CA 1
ATOM 576 C C . CYS A 1 74 ? 2.058 -10.246 3.214 1.00 98.25 74 CYS A C 1
ATOM 578 O O . CYS A 1 74 ? 3.208 -9.906 3.483 1.00 98.25 74 CYS A O 1
ATOM 580 N N . ARG A 1 75 ? 1.779 -11.352 2.524 1.00 98.00 75 ARG A N 1
ATOM 581 C CA . ARG A 1 75 ? 2.765 -12.009 1.663 1.00 98.00 75 ARG A CA 1
ATOM 582 C C . ARG A 1 75 ? 2.702 -11.335 0.298 1.00 98.00 75 ARG A C 1
ATOM 584 O O . ARG A 1 75 ? 1.607 -11.176 -0.242 1.00 98.00 75 ARG A O 1
ATOM 591 N N . VAL A 1 76 ? 3.859 -10.931 -0.215 1.00 98.19 76 VAL A N 1
ATOM 592 C CA . VAL A 1 76 ? 3.984 -10.188 -1.472 1.00 98.19 76 VAL A CA 1
ATOM 593 C C . VAL A 1 76 ? 4.936 -10.934 -2.398 1.00 98.19 76 VAL A C 1
ATOM 595 O O . VAL A 1 76 ? 6.071 -11.222 -2.020 1.00 98.19 76 VAL A O 1
ATOM 598 N N . VAL A 1 77 ? 4.476 -11.246 -3.605 1.00 98.06 77 VAL A N 1
ATOM 599 C CA . VAL A 1 77 ? 5.301 -11.775 -4.693 1.00 98.06 77 VAL A CA 1
ATOM 600 C C . VAL A 1 77 ? 5.933 -10.583 -5.405 1.00 98.06 77 VAL A C 1
ATOM 602 O O . VAL A 1 77 ? 5.291 -9.917 -6.209 1.00 98.06 77 VAL A O 1
ATOM 605 N N . VAL A 1 78 ? 7.180 -10.274 -5.047 1.00 97.88 78 VAL A N 1
ATOM 606 C CA . VAL A 1 78 ? 7.896 -9.087 -5.552 1.00 97.88 78 VAL A CA 1
ATOM 607 C C . VAL A 1 78 ? 8.547 -9.338 -6.918 1.00 97.88 78 VAL A C 1
ATOM 609 O O . VAL A 1 78 ? 8.704 -8.400 -7.698 1.00 97.88 78 VAL A O 1
ATOM 612 N N . GLY A 1 79 ? 8.933 -10.584 -7.212 1.00 97.69 79 GLY A 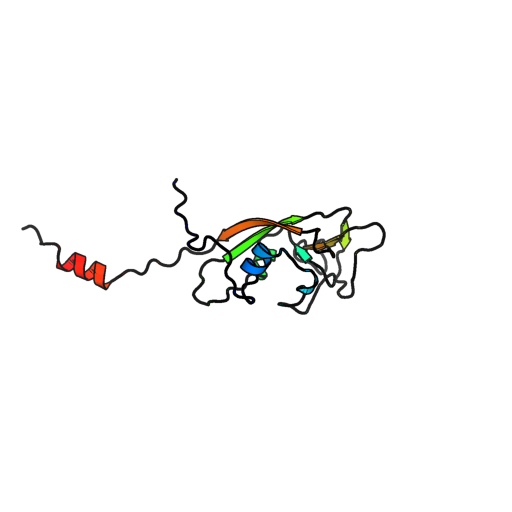N 1
ATOM 613 C CA . GLY A 1 79 ? 9.690 -10.923 -8.420 1.00 97.69 79 GLY A CA 1
ATOM 614 C C . GLY A 1 79 ? 11.012 -10.153 -8.495 1.00 97.69 79 GLY A C 1
ATOM 615 O O . GLY A 1 79 ? 11.723 -10.034 -7.495 1.00 97.69 79 GLY A O 1
ATOM 616 N N . ARG A 1 80 ? 11.337 -9.620 -9.674 1.00 98.19 80 ARG A N 1
ATOM 617 C CA . ARG A 1 80 ? 12.482 -8.745 -9.930 1.00 98.19 80 ARG A CA 1
ATOM 618 C C . ARG A 1 80 ? 12.066 -7.272 -9.796 1.00 98.19 80 ARG A C 1
ATOM 620 O O . ARG A 1 80 ? 11.451 -6.735 -10.719 1.00 98.19 80 ARG A O 1
ATOM 627 N N . PRO A 1 81 ? 12.410 -6.585 -8.692 1.00 98.00 81 PRO A N 1
ATOM 628 C CA . PRO A 1 81 ? 12.012 -5.198 -8.489 1.00 98.00 81 PRO A CA 1
ATOM 629 C C . PRO A 1 81 ? 12.870 -4.225 -9.301 1.00 98.00 81 PRO A C 1
ATOM 631 O O . PRO A 1 81 ? 14.097 -4.340 -9.355 1.00 98.00 81 PRO A O 1
ATOM 634 N N . TYR A 1 82 ? 12.228 -3.218 -9.888 1.00 98.00 82 TYR A N 1
ATOM 635 C CA . TYR A 1 82 ? 12.893 -2.057 -10.465 1.00 98.00 82 TYR A CA 1
ATOM 636 C C . TYR A 1 82 ? 13.049 -0.974 -9.397 1.00 98.00 82 TYR A C 1
ATOM 638 O O . TYR A 1 82 ? 12.062 -0.424 -8.901 1.00 98.00 82 TYR A O 1
ATOM 646 N N . LYS A 1 83 ? 14.297 -0.669 -9.037 1.00 97.06 83 LYS A N 1
ATOM 647 C CA . LYS A 1 83 ? 14.617 0.356 -8.039 1.00 97.06 83 LYS A CA 1
ATOM 648 C C . LYS A 1 83 ? 14.324 1.747 -8.586 1.00 97.06 83 LYS A C 1
ATOM 650 O O . LYS A 1 83 ? 14.731 2.077 -9.700 1.00 97.06 83 LYS A O 1
ATOM 655 N N . ARG A 1 84 ? 13.654 2.581 -7.794 1.00 95.25 84 ARG A N 1
ATOM 656 C CA . ARG A 1 84 ? 13.311 3.949 -8.186 1.00 95.25 84 ARG A CA 1
ATOM 657 C C . ARG A 1 84 ? 13.390 4.903 -7.002 1.00 95.25 84 ARG A C 1
ATOM 659 O O . ARG A 1 84 ? 12.897 4.602 -5.927 1.00 95.25 84 ARG A O 1
ATOM 666 N N . TYR A 1 85 ? 13.951 6.085 -7.234 1.00 93.94 85 TYR A N 1
ATOM 667 C CA . TYR A 1 85 ? 14.138 7.113 -6.199 1.00 93.94 85 TYR A CA 1
ATOM 668 C C . TYR A 1 85 ? 13.197 8.314 -6.372 1.00 93.94 85 TYR A C 1
ATOM 670 O O . TYR A 1 85 ? 13.001 9.095 -5.446 1.00 93.94 85 TYR A O 1
ATOM 678 N N . ARG A 1 86 ? 12.623 8.477 -7.571 1.00 94.62 86 ARG A N 1
ATOM 679 C CA . ARG A 1 86 ? 11.774 9.615 -7.941 1.00 94.62 86 ARG A CA 1
ATOM 680 C C . ARG A 1 86 ? 10.364 9.184 -8.299 1.00 94.62 86 ARG A C 1
ATOM 682 O O . ARG A 1 86 ? 10.173 8.099 -8.857 1.00 94.62 86 ARG A O 1
ATOM 689 N N . ASN A 1 87 ? 9.411 10.068 -8.031 1.00 95.69 87 ASN A N 1
ATOM 690 C CA . ASN A 1 87 ? 8.008 9.900 -8.379 1.00 95.6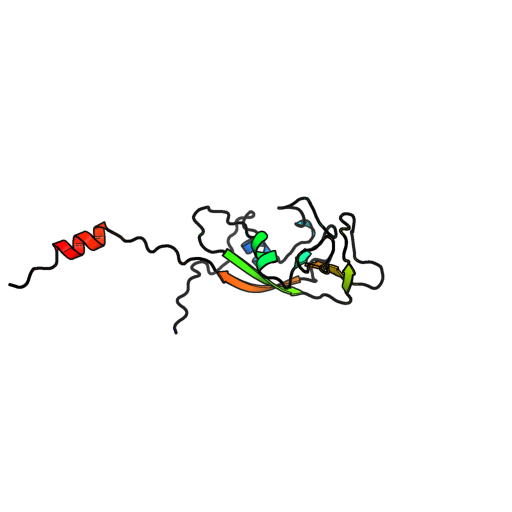9 87 ASN A CA 1
ATOM 691 C C . ASN A 1 87 ? 7.845 9.624 -9.883 1.00 95.69 87 ASN A C 1
ATOM 693 O O . ASN A 1 87 ? 8.557 10.164 -10.730 1.00 95.69 87 ASN A O 1
ATOM 697 N N . ALA A 1 88 ? 6.877 8.780 -10.208 1.00 95.19 88 ALA A N 1
ATOM 698 C CA . ALA A 1 88 ? 6.443 8.482 -11.561 1.00 95.19 88 ALA A CA 1
ATOM 699 C C . ALA A 1 88 ? 4.953 8.119 -11.541 1.00 95.19 88 ALA A C 1
ATOM 701 O O . ALA A 1 88 ? 4.595 6.938 -11.608 1.00 95.19 88 ALA A O 1
ATOM 702 N N . PRO A 1 89 ? 4.088 9.133 -11.377 1.00 95.25 89 PRO A N 1
ATOM 703 C CA . PRO A 1 89 ? 2.664 8.927 -11.147 1.00 95.25 89 PRO A CA 1
ATOM 704 C C . PRO A 1 89 ? 1.931 8.313 -12.342 1.00 95.25 89 PRO A C 1
ATOM 706 O O . PRO A 1 89 ? 0.900 7.676 -12.148 1.00 95.25 89 PRO A O 1
ATOM 709 N N . ASP A 1 90 ? 2.490 8.431 -13.546 1.00 94.44 90 ASP A N 1
ATOM 710 C CA . ASP A 1 90 ? 1.893 7.919 -14.784 1.00 94.44 90 ASP A CA 1
ATOM 711 C C . ASP A 1 90 ? 2.288 6.463 -15.095 1.00 94.44 90 ASP A C 1
ATOM 713 O O . ASP A 1 90 ? 1.978 5.941 -16.164 1.00 94.44 90 ASP A O 1
ATOM 717 N N . LEU A 1 91 ? 2.990 5.782 -14.179 1.00 94.75 91 LEU A N 1
ATOM 718 C CA . LEU A 1 91 ? 3.322 4.368 -14.347 1.00 94.75 91 LEU A CA 1
ATOM 719 C C . LEU A 1 91 ? 2.066 3.487 -14.363 1.00 94.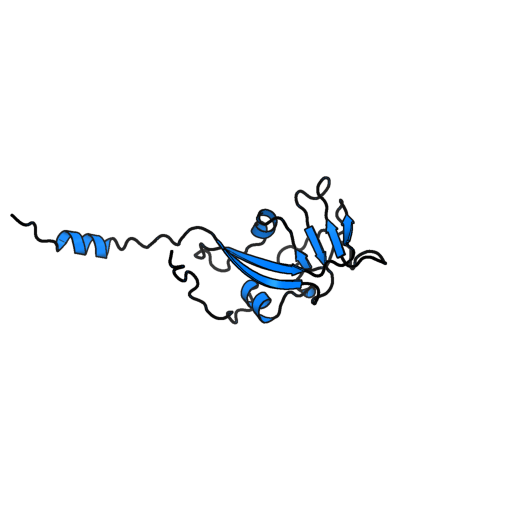75 91 LEU A C 1
ATOM 721 O O . LEU A 1 91 ? 1.238 3.521 -13.453 1.00 94.75 91 LEU A O 1
ATOM 725 N N . LEU A 1 92 ? 1.985 2.614 -15.363 1.00 93.19 92 LEU A N 1
ATOM 726 C CA . LEU A 1 92 ? 0.942 1.589 -15.453 1.00 93.19 92 LEU A CA 1
ATOM 727 C C . LEU A 1 92 ? 1.460 0.188 -15.095 1.00 93.19 92 LEU A C 1
ATOM 729 O O . LEU A 1 92 ? 0.676 -0.676 -14.725 1.00 93.19 92 LEU A O 1
ATOM 733 N N . ALA A 1 93 ? 2.772 -0.023 -15.204 1.00 96.19 93 ALA A N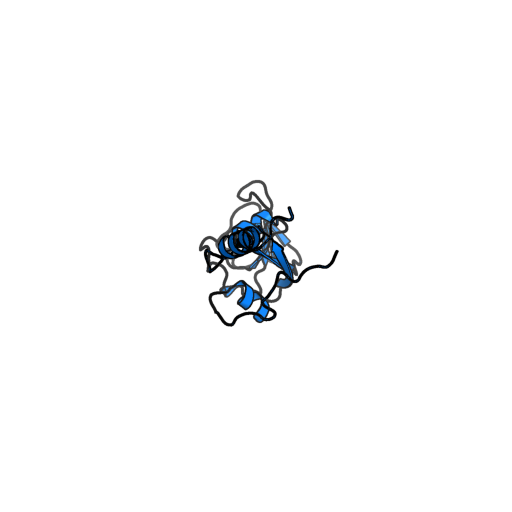 1
ATOM 734 C CA . ALA A 1 93 ? 3.465 -1.286 -14.969 1.00 96.19 93 ALA A CA 1
ATOM 735 C C . ALA A 1 93 ? 4.965 -1.011 -14.734 1.00 96.19 93 ALA A C 1
ATOM 737 O O . ALA A 1 93 ? 5.446 0.067 -15.109 1.00 96.19 93 ALA A O 1
ATOM 738 N N . PRO A 1 94 ? 5.733 -1.943 -14.143 1.00 96.94 94 PRO A N 1
ATOM 739 C CA . PRO A 1 94 ? 7.190 -1.839 -14.110 1.00 96.94 94 PRO A CA 1
ATOM 740 C C . PRO A 1 94 ? 7.787 -1.865 -15.536 1.00 96.94 94 PRO A C 1
ATOM 742 O O . PRO A 1 94 ? 7.140 -2.340 -16.472 1.00 96.94 94 PRO A O 1
ATOM 745 N N . PRO A 1 95 ? 9.023 -1.368 -15.738 1.00 96.62 95 PRO A N 1
ATOM 746 C CA . PRO A 1 95 ? 9.722 -1.507 -17.015 1.00 96.62 95 PRO A CA 1
ATOM 747 C C . PRO A 1 95 ? 9.873 -2.973 -17.443 1.00 96.62 95 PRO A C 1
ATOM 749 O O . PRO A 1 95 ? 9.941 -3.867 -16.602 1.00 96.62 95 PRO A O 1
ATOM 752 N N . SER A 1 96 ? 10.000 -3.215 -18.751 1.00 97.31 96 SER A N 1
ATOM 753 C CA . SER A 1 96 ? 10.181 -4.567 -19.297 1.00 97.31 96 SER A CA 1
ATOM 754 C C . SER A 1 96 ? 11.324 -5.322 -18.606 1.00 97.31 96 SER A C 1
ATOM 756 O O . SER A 1 96 ? 12.431 -4.800 -18.464 1.00 97.31 96 SER A O 1
ATOM 758 N N . GLY A 1 97 ? 11.057 -6.569 -18.211 1.00 97.56 97 GLY A N 1
ATOM 759 C CA . GLY A 1 97 ? 12.011 -7.426 -17.502 1.00 97.56 97 GLY A CA 1
ATOM 760 C C . GLY A 1 97 ? 12.050 -7.231 -15.983 1.00 97.56 97 GLY A C 1
ATOM 761 O O . GLY A 1 97 ? 12.986 -7.732 -15.353 1.00 97.56 97 GLY A O 1
ATOM 762 N N . TYR A 1 98 ? 11.072 -6.518 -15.418 1.00 98.50 98 TYR A N 1
ATOM 763 C CA . TYR A 1 98 ? 10.842 -6.341 -13.985 1.00 98.50 98 TYR A CA 1
ATOM 764 C C . TYR A 1 98 ? 9.377 -6.635 -13.645 1.00 98.50 98 TYR A C 1
ATOM 766 O O . TYR A 1 98 ? 8.499 -6.446 -14.481 1.00 98.50 98 TYR A O 1
ATOM 774 N N . ASP A 1 99 ? 9.121 -7.046 -12.404 1.00 98.31 99 ASP A N 1
ATOM 775 C CA . ASP A 1 99 ? 7.798 -7.502 -11.944 1.00 98.31 99 ASP A CA 1
ATOM 776 C C . ASP A 1 99 ? 7.154 -6.529 -10.938 1.00 98.31 99 ASP A C 1
ATOM 778 O O . ASP A 1 99 ? 5.951 -6.561 -10.682 1.00 98.31 99 ASP A O 1
ATOM 782 N N . SER A 1 100 ? 7.948 -5.622 -10.364 1.00 98.44 100 SER A N 1
ATOM 783 C CA . SER A 1 100 ? 7.496 -4.651 -9.363 1.00 98.44 100 SER A CA 1
ATOM 784 C C . SER A 1 100 ? 8.361 -3.390 -9.346 1.00 98.44 100 SER A C 1
ATOM 786 O O . SER A 1 100 ? 9.418 -3.331 -9.979 1.00 98.44 100 SER A O 1
ATOM 788 N N . ILE A 1 101 ? 7.921 -2.370 -8.607 1.00 98.31 101 ILE A N 1
ATOM 789 C CA . ILE A 1 101 ? 8.734 -1.196 -8.263 1.00 98.31 101 ILE A CA 1
ATOM 790 C C . ILE A 1 101 ? 9.174 -1.296 -6.803 1.00 98.31 101 ILE A C 1
ATOM 792 O O . ILE A 1 101 ? 8.343 -1.515 -5.922 1.00 98.31 101 ILE A O 1
ATOM 796 N N . ALA A 1 102 ? 10.461 -1.056 -6.549 1.00 97.56 102 ALA A N 1
ATOM 797 C CA . ALA A 1 102 ? 11.002 -0.793 -5.219 1.00 97.56 102 ALA A CA 1
ATOM 798 C C . ALA A 1 102 ? 11.393 0.688 -5.118 1.00 97.56 102 ALA A C 1
ATOM 800 O O . ALA A 1 102 ? 12.386 1.128 -5.698 1.00 97.56 102 ALA A O 1
ATOM 801 N N . GLY A 1 103 ? 10.582 1.464 -4.408 1.00 96.50 103 GLY A N 1
ATOM 802 C CA . GLY A 1 103 ? 10.867 2.845 -4.053 1.00 96.50 103 GLY A CA 1
ATOM 803 C C . GLY A 1 103 ? 11.926 2.909 -2.958 1.00 96.50 103 GLY A C 1
ATOM 804 O O . GLY A 1 103 ? 11.671 2.445 -1.849 1.00 96.50 103 GLY A O 1
ATOM 805 N N . GLU A 1 104 ? 13.083 3.494 -3.252 1.00 92.75 104 GLU A N 1
ATOM 806 C CA . GLU A 1 104 ? 14.185 3.658 -2.299 1.00 92.75 104 GLU A CA 1
ATOM 807 C C . GLU A 1 104 ? 14.256 5.092 -1.758 1.00 92.75 104 GLU A C 1
ATOM 809 O O . GLU A 1 104 ? 13.904 6.062 -2.436 1.00 92.75 104 GLU A O 1
ATOM 814 N N . ILE A 1 105 ? 14.715 5.217 -0.512 1.00 91.75 105 ILE A N 1
ATOM 815 C CA . ILE A 1 105 ? 14.851 6.496 0.190 1.00 91.75 105 ILE A CA 1
ATOM 816 C C . ILE A 1 105 ? 15.906 7.409 -0.456 1.00 91.75 105 ILE A C 1
ATOM 818 O O . ILE A 1 105 ? 16.834 6.943 -1.116 1.00 91.75 105 ILE A O 1
ATOM 822 N N . GLY A 1 106 ? 15.800 8.718 -0.208 1.00 87.75 106 GLY A N 1
ATOM 823 C CA . GLY A 1 106 ? 16.885 9.681 -0.469 1.00 87.75 106 GLY A CA 1
ATOM 824 C C . GLY A 1 106 ? 16.563 10.812 -1.446 1.00 87.75 106 GLY A C 1
ATOM 825 O O . GLY A 1 106 ? 17.362 11.732 -1.582 1.00 87.75 106 GLY A O 1
ATOM 826 N N . TRP A 1 107 ? 15.401 10.773 -2.097 1.00 88.25 107 TRP A N 1
ATOM 827 C CA . TRP A 1 107 ? 14.899 11.869 -2.933 1.00 88.25 107 TRP A CA 1
ATOM 828 C C . TRP A 1 107 ? 13.443 12.167 -2.574 1.00 88.25 107 TRP A C 1
ATOM 830 O O . TRP A 1 107 ? 13.179 12.817 -1.568 1.00 88.25 107 TRP A O 1
ATOM 840 N N . ASP A 1 108 ? 12.487 11.624 -3.329 1.00 88.19 108 ASP A N 1
ATOM 841 C CA . ASP A 1 108 ? 11.060 11.909 -3.125 1.00 88.19 108 ASP A CA 1
ATOM 842 C C . ASP A 1 108 ? 10.423 11.024 -2.032 1.00 88.19 108 ASP A C 1
ATOM 844 O O . ASP A 1 108 ? 9.217 11.105 -1.763 1.00 88.19 108 ASP A O 1
ATOM 848 N N . LEU A 1 109 ? 11.220 10.131 -1.432 1.00 88.94 109 LEU A N 1
ATOM 849 C CA . LEU A 1 109 ? 10.783 9.114 -0.483 1.00 88.94 109 LEU A CA 1
ATOM 850 C C . LEU A 1 109 ? 11.515 9.237 0.854 1.00 88.94 109 LEU A C 1
ATOM 852 O O . LEU A 1 109 ? 12.742 9.157 0.925 1.00 88.94 109 LEU A O 1
ATOM 856 N N . ASN A 1 110 ? 10.715 9.324 1.917 1.00 87.81 110 ASN A N 1
ATOM 857 C CA . ASN A 1 110 ? 11.173 9.236 3.307 1.00 87.81 110 ASN A CA 1
ATOM 858 C C . ASN A 1 110 ? 11.229 7.786 3.818 1.00 87.81 110 ASN A C 1
ATOM 860 O O . ASN A 1 110 ? 11.900 7.507 4.805 1.00 87.81 110 ASN A O 1
ATOM 864 N N . TYR A 1 111 ? 10.501 6.873 3.167 1.00 90.00 111 TYR A N 1
ATOM 865 C CA . TYR A 1 111 ? 10.392 5.465 3.541 1.00 90.00 111 TYR A CA 1
ATOM 866 C C . TYR A 1 111 ? 10.322 4.603 2.287 1.00 90.00 111 TYR A C 1
ATOM 868 O O . TYR A 1 111 ? 9.833 5.058 1.253 1.00 90.00 111 TYR A O 1
ATOM 876 N N . GLU A 1 112 ? 10.765 3.357 2.402 1.00 91.50 112 GLU A N 1
ATOM 877 C CA . GLU A 1 112 ? 10.683 2.386 1.316 1.00 91.50 112 GLU A CA 1
ATOM 878 C C . GLU A 1 112 ? 9.230 2.008 1.008 1.00 91.50 112 GLU A C 1
ATOM 880 O O . GLU A 1 112 ? 8.405 1.800 1.907 1.00 91.50 112 GLU A O 1
ATOM 885 N N . GLU A 1 113 ? 8.925 1.875 -0.278 1.00 94.94 113 GLU A N 1
ATOM 886 C CA . GLU A 1 113 ? 7.616 1.452 -0.775 1.00 94.94 113 GLU A CA 1
ATOM 887 C C . GLU A 1 113 ? 7.818 0.362 -1.835 1.00 94.94 113 GLU A C 1
ATOM 889 O O . GLU A 1 113 ? 8.693 0.468 -2.686 1.00 94.94 113 GLU A O 1
ATOM 894 N N . THR A 1 114 ? 7.015 -0.699 -1.804 1.00 97.69 114 THR A N 1
ATOM 895 C CA . THR A 1 114 ? 6.985 -1.732 -2.849 1.00 97.69 114 THR A CA 1
ATOM 896 C C . THR A 1 114 ? 5.635 -1.692 -3.545 1.00 97.69 114 THR A C 1
ATOM 898 O O . THR A 1 114 ? 4.599 -1.750 -2.876 1.00 97.69 114 THR A O 1
ATOM 901 N N . VAL A 1 115 ? 5.639 -1.608 -4.876 1.00 98.12 115 VAL A N 1
ATOM 902 C CA . VAL A 1 115 ? 4.418 -1.522 -5.687 1.00 98.12 115 VAL A CA 1
ATOM 903 C C . VAL A 1 115 ? 4.355 -2.672 -6.674 1.00 98.12 115 VAL A C 1
ATOM 905 O O . VAL A 1 115 ? 5.301 -2.921 -7.420 1.00 98.12 115 VAL A O 1
ATOM 908 N N . THR A 1 116 ? 3.214 -3.351 -6.682 1.00 98.25 116 THR A N 1
ATOM 909 C CA . THR A 1 116 ? 2.876 -4.405 -7.646 1.00 98.25 116 THR A CA 1
ATOM 910 C C . THR A 1 116 ? 1.602 -4.019 -8.395 1.00 98.25 116 THR A C 1
ATOM 912 O O . THR A 1 116 ? 0.807 -3.228 -7.882 1.00 98.25 116 THR A O 1
ATOM 915 N N . TYR A 1 117 ? 1.413 -4.538 -9.606 1.00 97.69 117 TYR A N 1
ATOM 916 C CA . TYR A 1 117 ? 0.389 -4.046 -10.544 1.00 97.69 117 TYR A CA 1
ATOM 917 C C . TYR A 1 117 ? -0.665 -5.103 -10.900 1.00 97.69 117 TYR A C 1
ATOM 919 O O . TYR A 1 117 ? -1.477 -4.890 -11.793 1.00 97.69 117 TYR A O 1
ATOM 927 N N . GLU A 1 118 ? -0.693 -6.218 -10.168 1.00 97.19 118 GLU A N 1
ATOM 928 C CA . GLU A 1 118 ? -1.653 -7.308 -10.353 1.00 97.19 118 GLU A CA 1
ATOM 929 C C . GLU A 1 118 ? -2.291 -7.696 -9.013 1.00 97.19 118 GLU A C 1
ATOM 931 O O . GLU A 1 118 ? -1.665 -7.594 -7.961 1.00 97.19 118 GLU A O 1
ATOM 936 N N . ASN A 1 119 ? -3.542 -8.167 -9.026 1.00 97.75 119 ASN A N 1
ATOM 937 C CA . ASN A 1 119 ? -4.270 -8.508 -7.793 1.00 97.75 119 ASN A CA 1
ATOM 938 C C . ASN A 1 119 ? -3.713 -9.751 -7.084 1.00 97.75 119 ASN A C 1
ATOM 940 O O . ASN A 1 119 ? -3.923 -9.935 -5.881 1.00 97.75 119 ASN A O 1
ATOM 944 N N . ASP A 1 120 ? -3.012 -10.617 -7.814 1.00 96.88 120 ASP A N 1
ATOM 945 C CA . ASP A 1 120 ? -2.560 -11.915 -7.313 1.00 96.88 120 ASP A CA 1
ATOM 946 C C . ASP A 1 120 ? -1.189 -11.873 -6.632 1.00 96.88 120 ASP A C 1
ATOM 948 O O . ASP A 1 120 ? -0.825 -12.812 -5.922 1.00 96.88 120 ASP A O 1
ATOM 952 N N . THR A 1 121 ? -0.468 -10.756 -6.736 1.00 97.38 121 THR A N 1
ATOM 953 C CA . THR A 1 121 ? 0.854 -10.575 -6.120 1.00 97.38 121 THR A CA 1
ATOM 954 C C . THR A 1 121 ? 0.787 -10.342 -4.614 1.00 97.38 121 THR A C 1
ATOM 956 O O . THR A 1 121 ? 1.799 -10.507 -3.936 1.00 97.38 121 THR A O 1
ATOM 959 N N . VAL A 1 122 ? -0.371 -9.966 -4.056 1.00 97.81 122 VAL A N 1
ATOM 960 C CA . VAL A 1 122 ? -0.523 -9.643 -2.629 1.00 97.81 122 VAL A CA 1
ATOM 961 C C . VAL A 1 122 ? -1.617 -10.487 -1.990 1.00 97.81 122 VAL A C 1
ATOM 963 O O . VAL A 1 122 ? -2.748 -10.570 -2.479 1.00 97.81 122 VAL A O 1
ATOM 966 N N . ARG A 1 123 ? -1.291 -11.098 -0.845 1.00 96.81 123 ARG A N 1
ATOM 967 C CA . ARG A 1 123 ? -2.243 -11.851 -0.019 1.00 96.81 123 ARG A CA 1
ATOM 968 C C . ARG A 1 123 ? -2.131 -11.453 1.457 1.00 96.81 123 ARG A C 1
ATOM 970 O O . ARG A 1 123 ? -1.032 -11.537 2.015 1.00 96.81 123 ARG A O 1
ATOM 977 N N . PRO A 1 124 ? -3.238 -11.061 2.119 1.00 96.81 124 PRO A N 1
ATOM 978 C CA . PRO A 1 124 ? -3.267 -10.892 3.570 1.00 96.81 124 PRO A CA 1
ATOM 979 C C . PRO A 1 124 ? -2.808 -12.174 4.277 1.00 96.81 124 PRO A C 1
ATOM 981 O O . PRO A 1 124 ? -3.277 -13.263 3.958 1.00 96.81 124 PRO A O 1
ATOM 984 N N . ALA A 1 125 ? -1.893 -12.053 5.236 1.00 96.44 125 ALA A N 1
ATOM 985 C CA . ALA A 1 125 ? -1.351 -13.186 5.986 1.00 96.44 125 ALA A CA 1
ATOM 986 C C . ALA A 1 125 ? -1.654 -13.086 7.484 1.00 96.44 125 ALA A C 1
ATOM 988 O O . ALA A 1 125 ? -2.019 -14.085 8.101 1.00 96.44 125 ALA A O 1
ATOM 989 N N . TYR A 1 126 ? -1.531 -11.888 8.063 1.00 96.19 126 TYR A N 1
ATOM 990 C CA . TYR A 1 126 ? -1.807 -11.649 9.479 1.00 96.19 126 TYR A CA 1
ATOM 991 C C . TYR A 1 126 ? -2.453 -10.282 9.700 1.00 96.19 126 TYR A C 1
ATOM 993 O O . TYR A 1 126 ? -2.281 -9.358 8.905 1.00 96.19 126 TYR A O 1
ATOM 1001 N N . LEU A 1 127 ? -3.159 -10.147 10.822 1.00 94.44 127 LEU A N 1
ATOM 1002 C CA . LEU A 1 127 ? -3.677 -8.877 11.319 1.00 94.44 127 LEU A CA 1
ATOM 1003 C C . LEU A 1 127 ? -2.960 -8.509 12.614 1.00 94.44 127 LEU A C 1
ATOM 1005 O O . LEU A 1 127 ? -2.915 -9.308 13.551 1.00 94.44 127 LEU A O 1
ATOM 1009 N N . ILE A 1 128 ? -2.449 -7.285 12.678 1.00 95.00 128 ILE A N 1
ATOM 1010 C CA . ILE A 1 128 ? -1.903 -6.694 13.897 1.00 95.00 128 ILE A CA 1
ATOM 1011 C C . ILE A 1 128 ? -2.913 -5.676 14.403 1.00 95.00 128 ILE A C 1
ATOM 1013 O O . ILE A 1 128 ? -3.266 -4.743 13.686 1.00 95.00 128 ILE A O 1
ATOM 1017 N N . VAL A 1 129 ? -3.362 -5.848 15.645 1.00 93.25 129 VAL A N 1
ATOM 1018 C CA . VAL A 1 129 ? -4.248 -4.905 16.335 1.00 93.25 129 VAL A CA 1
ATOM 1019 C C . VAL A 1 129 ? -3.449 -4.209 17.431 1.00 93.25 129 VAL A C 1
ATOM 1021 O O . VAL A 1 129 ? -2.873 -4.879 18.287 1.00 93.25 129 VAL A O 1
ATOM 1024 N N . TYR A 1 130 ? -3.412 -2.880 17.406 1.00 93.38 130 TYR A N 1
ATOM 1025 C CA . TYR A 1 130 ? -2.605 -2.060 18.315 1.00 93.38 130 TYR A CA 1
ATOM 1026 C C . TYR A 1 130 ? -3.319 -0.747 18.659 1.00 93.38 130 TYR A C 1
ATOM 1028 O O . TYR A 1 130 ? -4.340 -0.409 18.064 1.00 93.38 130 TYR A O 1
ATOM 1036 N N . GLY A 1 131 ? -2.800 -0.024 19.649 1.00 90.75 131 GLY A N 1
ATOM 1037 C CA . GLY A 1 131 ? -3.391 1.205 20.178 1.00 90.75 131 GLY A CA 1
ATOM 1038 C C . GLY A 1 131 ? -3.708 1.100 21.665 1.00 90.75 131 GLY A C 1
ATOM 1039 O O . GLY A 1 131 ? -3.411 0.095 22.321 1.00 90.75 131 GLY A O 1
ATOM 1040 N N . ASP A 1 132 ? -4.324 2.150 22.197 1.00 83.75 132 ASP A N 1
ATOM 1041 C CA . ASP A 1 132 ? -4.655 2.208 23.611 1.00 83.75 132 ASP A CA 1
ATOM 1042 C C . ASP A 1 132 ? -5.815 1.276 23.948 1.00 83.75 132 ASP A C 1
ATOM 1044 O O . ASP A 1 132 ? -6.829 1.180 23.242 1.00 83.75 132 ASP A O 1
ATOM 1048 N N . LYS A 1 133 ? -5.685 0.599 25.093 1.00 71.25 133 LYS A N 1
ATOM 1049 C CA . LYS A 1 133 ? -6.796 -0.170 25.650 1.00 71.25 133 LYS A CA 1
ATOM 1050 C C . LYS A 1 133 ? -7.973 0.786 25.859 1.00 71.25 133 LYS A C 1
ATOM 1052 O O . LYS A 1 133 ? -7.769 1.848 26.452 1.00 71.25 133 LYS A O 1
ATOM 1057 N N . PRO A 1 134 ? -9.198 0.411 25.446 1.00 68.38 134 PRO A N 1
ATOM 1058 C CA . PRO A 1 134 ? -10.360 1.248 25.689 1.00 68.38 134 PRO A CA 1
ATOM 1059 C C . PRO A 1 134 ? -10.430 1.553 27.183 1.00 68.38 134 PRO A C 1
ATOM 1061 O O . PRO A 1 134 ? -10.351 0.636 28.014 1.00 68.38 134 PRO A O 1
ATOM 1064 N N . LYS A 1 135 ? -10.518 2.846 27.522 1.00 66.75 135 LYS A N 1
ATOM 1065 C CA . LYS A 1 135 ? -10.604 3.290 28.913 1.00 66.75 135 LYS A CA 1
ATOM 1066 C C . LYS A 1 135 ? -11.771 2.550 29.544 1.00 66.75 135 LYS A C 1
ATOM 1068 O O . LYS A 1 135 ? -12.911 2.641 29.090 1.00 66.75 135 LYS A O 1
ATOM 1073 N N . ARG A 1 136 ? -11.472 1.741 30.559 1.00 64.69 136 ARG A N 1
ATOM 1074 C CA . ARG A 1 136 ? -12.497 1.001 31.285 1.00 64.69 136 ARG A CA 1
ATOM 1075 C C . ARG A 1 136 ? -13.415 2.059 31.879 1.00 64.69 136 ARG A C 1
ATOM 1077 O O . ARG A 1 136 ? -12.935 2.865 32.669 1.00 64.69 136 ARG A O 1
ATOM 1084 N N . ALA A 1 137 ? -14.686 2.085 31.480 1.00 63.06 137 ALA A N 1
ATOM 1085 C CA . ALA A 1 137 ? -15.646 2.988 32.094 1.00 63.06 137 ALA A CA 1
ATOM 1086 C C . ALA A 1 137 ? -15.627 2.711 33.601 1.00 63.06 137 ALA A C 1
ATOM 1088 O O . ALA A 1 137 ? -16.059 1.647 34.055 1.00 63.06 137 ALA A O 1
ATOM 1089 N N . THR A 1 138 ? -15.048 3.628 34.374 1.00 59.72 138 THR A N 1
ATOM 1090 C CA . THR A 1 138 ? -15.168 3.630 35.823 1.00 59.72 138 THR A CA 1
ATOM 1091 C C . THR A 1 138 ? -16.636 3.867 36.077 1.00 59.72 138 THR A C 1
ATOM 1093 O O . THR A 1 138 ? -17.146 4.974 35.934 1.00 59.72 138 THR A O 1
ATOM 1096 N N . ASN A 1 139 ? -17.359 2.791 36.372 1.00 68.50 139 ASN A N 1
ATOM 1097 C CA . ASN A 1 139 ? -18.750 2.900 36.752 1.00 68.50 139 ASN A CA 1
ATOM 1098 C C . ASN A 1 139 ? -18.772 3.516 38.155 1.00 68.50 139 ASN A C 1
ATOM 1100 O O . ASN A 1 139 ? -18.814 2.807 39.157 1.00 68.50 139 ASN A O 1
ATOM 1104 N N . LEU A 1 140 ? -18.657 4.845 38.209 1.00 69.56 140 LEU A N 1
ATOM 1105 C CA . LEU A 1 140 ? -18.602 5.633 39.433 1.00 69.56 140 LEU A CA 1
ATOM 1106 C C . LEU A 1 140 ? -19.838 5.343 40.287 1.00 69.56 140 LEU A C 1
ATOM 1108 O O . LEU A 1 140 ? -19.708 5.166 41.489 1.00 69.56 140 LEU A O 1
ATOM 1112 N N . LYS A 1 141 ? -21.008 5.138 39.659 1.00 67.00 141 LYS A N 1
ATOM 1113 C CA . LYS A 1 141 ? -22.226 4.669 40.339 1.00 67.00 141 LYS A CA 1
ATOM 1114 C C . LYS A 1 141 ? -22.038 3.304 41.006 1.00 67.00 141 LYS A C 1
ATOM 1116 O O . LYS A 1 141 ? -22.463 3.129 42.143 1.00 67.00 141 LYS A O 1
ATOM 1121 N N . ALA A 1 142 ? -21.400 2.340 40.340 1.00 68.44 142 ALA A N 1
ATOM 1122 C CA . ALA A 1 142 ? -21.111 1.032 40.933 1.00 68.44 142 ALA A CA 1
ATOM 1123 C C . ALA A 1 142 ? -20.049 1.104 42.043 1.00 68.44 142 ALA A C 1
ATOM 1125 O O . ALA A 1 142 ? -20.174 0.394 43.036 1.00 68.44 142 ALA A O 1
ATOM 1126 N N . PHE A 1 143 ? -19.038 1.965 41.903 1.00 73.75 143 PHE A N 1
ATOM 1127 C CA . PHE A 1 143 ? -18.001 2.187 42.915 1.00 73.75 143 PHE A CA 1
ATOM 1128 C C . PHE A 1 143 ? -18.566 2.862 44.173 1.00 73.75 143 PHE A C 1
ATOM 1130 O O . PHE A 1 143 ? -18.411 2.341 45.273 1.00 73.75 143 PHE A O 1
ATOM 1137 N N . VAL A 1 144 ? -19.321 3.948 43.996 1.00 73.62 144 VAL A N 1
ATOM 1138 C CA . VAL A 1 144 ? -20.044 4.668 45.054 1.00 73.62 144 VAL A CA 1
ATOM 1139 C C . VAL A 1 144 ? -21.017 3.727 45.767 1.00 73.62 144 VAL A C 1
ATOM 1141 O O . VAL A 1 144 ? -20.953 3.583 46.984 1.00 73.62 144 VAL A O 1
ATOM 1144 N N . LYS A 1 145 ? -21.842 2.975 45.025 1.00 71.69 145 LYS A N 1
ATOM 1145 C CA . LYS A 1 145 ? -22.754 1.973 45.607 1.00 71.69 145 LYS A CA 1
ATOM 1146 C C . LYS A 1 145 ? -22.020 0.883 46.397 1.00 71.69 145 LYS A C 1
ATOM 1148 O O . LYS A 1 145 ? -22.622 0.294 47.286 1.00 71.69 145 LYS A O 1
ATOM 1153 N N . LYS A 1 146 ? -20.759 0.590 46.068 1.00 73.19 146 LYS A N 1
ATOM 1154 C CA . LYS A 1 146 ? -19.941 -0.392 46.786 1.00 73.19 146 LYS A CA 1
ATOM 1155 C C . LYS A 1 146 ? -19.396 0.188 48.090 1.00 73.19 146 LYS A C 1
ATOM 1157 O O . LYS A 1 146 ? -19.528 -0.473 49.107 1.00 73.19 146 LYS A O 1
ATOM 1162 N N . ILE A 1 147 ? -18.888 1.424 48.072 1.00 75.75 147 ILE A N 1
ATOM 1163 C CA . ILE A 1 147 ? -18.387 2.122 49.269 1.00 75.75 147 ILE A CA 1
ATOM 1164 C C . ILE A 1 147 ? -19.498 2.302 50.308 1.00 75.75 147 ILE A C 1
ATOM 1166 O O . ILE A 1 147 ? -19.327 1.894 51.452 1.00 75.75 147 ILE A O 1
ATOM 1170 N N . PHE A 1 148 ? -20.664 2.816 49.905 1.00 71.12 148 PHE A N 1
ATOM 1171 C CA . PHE A 1 148 ? -21.780 3.090 50.823 1.00 71.12 148 PHE A CA 1
ATOM 1172 C C . PHE A 1 148 ? -22.557 1.841 51.277 1.00 71.12 148 PHE A C 1
ATOM 1174 O O . PHE A 1 148 ? -23.503 1.957 52.050 1.00 71.12 148 PHE A O 1
ATOM 1181 N N . LYS A 1 149 ? -22.193 0.645 50.795 1.00 68.44 149 LYS A N 1
ATOM 1182 C CA . LYS A 1 149 ? -22.776 -0.635 51.235 1.00 68.44 149 LYS A CA 1
ATOM 1183 C C . LYS A 1 149 ? -21.822 -1.498 52.055 1.00 68.44 149 LYS A C 1
ATOM 1185 O O . LYS A 1 149 ? -22.240 -2.555 52.519 1.00 68.44 149 LYS A O 1
ATOM 1190 N N . THR A 1 150 ? -20.566 -1.095 52.217 1.00 60.75 150 THR A N 1
ATOM 1191 C CA . THR A 1 150 ? -19.634 -1.785 53.115 1.00 60.75 150 THR A CA 1
ATOM 1192 C C . THR A 1 150 ? -19.913 -1.318 54.543 1.00 60.75 150 THR A C 1
ATOM 1194 O O . THR A 1 150 ? -19.717 -0.134 54.814 1.00 60.75 150 THR A O 1
ATOM 1197 N N . PRO A 1 151 ? -20.399 -2.186 55.449 1.00 63.19 151 PRO A N 1
ATOM 1198 C CA . PRO A 1 151 ? -20.561 -1.809 56.845 1.00 63.19 151 PRO A CA 1
ATOM 1199 C C . PRO A 1 151 ? -19.186 -1.500 57.444 1.00 63.19 151 PRO A C 1
ATOM 1201 O O . PRO A 1 151 ? -18.224 -2.237 57.219 1.00 63.19 151 PRO A O 1
ATOM 1204 N N . ILE A 1 152 ? -19.096 -0.396 58.184 1.00 62.03 152 ILE A N 1
ATOM 1205 C CA . ILE A 1 152 ? -17.928 -0.089 59.008 1.00 62.03 152 ILE A CA 1
ATOM 1206 C C . ILE A 1 152 ? -17.998 -1.067 60.178 1.00 62.03 152 ILE A C 1
ATOM 1208 O O . ILE A 1 152 ? -18.929 -1.002 60.979 1.00 62.03 152 ILE A O 1
ATOM 1212 N N . VAL A 1 153 ? -17.073 -2.024 60.216 1.00 54.00 153 VAL A N 1
ATOM 1213 C CA . VAL A 1 153 ? -16.892 -2.886 61.384 1.00 54.00 153 VAL A CA 1
ATOM 1214 C C . VAL A 1 153 ? -16.333 -1.996 62.491 1.00 54.00 153 VAL A C 1
ATOM 1216 O O . VAL A 1 153 ? -15.250 -1.434 62.334 1.00 54.00 153 VAL A O 1
ATOM 1219 N N . SER A 1 154 ? -17.136 -1.808 63.536 1.00 53.59 154 SER A N 1
ATOM 1220 C CA . SER A 1 154 ? -16.770 -1.194 64.816 1.00 53.59 154 SER A CA 1
ATOM 1221 C C . SER A 1 154 ? -15.901 -2.125 65.645 1.00 53.59 154 SER A C 1
ATOM 1223 O O . SER A 1 154 ? -16.259 -3.327 65.674 1.00 53.59 154 SER A O 1
#

Organism: NCBI:txid495285

Sequ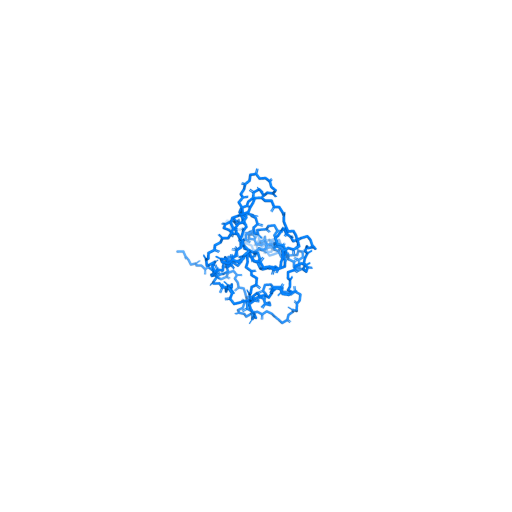ence (154 aa):
MPIRRVIRQRAPCDLKECYLCSIVRSSFDVNKCGAKNSFKRFGHGIYTSSCSSKSDDYVCNLSENASLRVMIICRVVVGRPYKRYRNAPDLLAPPSGYDSIAGEIGWDLNYEETVTYENDTVRPAYLIVYGDKPKRATNLKAFVKKIFKTPIVS

Radius of gyration: 22.16 Å; chains: 1; bounding box: 40×28×84 Å

InterPro domains:
  IPR012317 Poly(ADP-ribose) polymerase, catalytic domain [PF00644] (21-103)
  IPR012317 Poly(ADP-ribose) polymerase, catalytic domain [PS51059] (1-139)
  IPR051712 Mono-ADP-ribosyltransferase and antiviral protein [PTHR45740] (22-131)